Protein AF-A0A933Y8A9-F1 (afdb_monomer)

Sequence (96 aa):
MAAHLPELDTWYQDKEGQIFKVIAVDEREQVAEIQFFDGSIEEIEFDTWAGMKAEVIDAPEDWSGPFDDLEEEDLDYASEIHSDHGGEWQKDIEDL

Solvent-accessible surface area (backbone atoms only — not comparable to full-atom values): 6549 Å² total; per-residue (Å²): 130,83,78,76,73,90,51,71,78,37,34,32,32,37,86,89,68,52,56,34,31,25,76,41,69,40,80,88,80,40,33,33,33,34,36,34,87,88,72,49,74,49,80,43,42,53,71,55,51,64,70,56,62,54,41,82,45,79,77,56,89,83,70,62,56,104,75,70,90,64,82,90,81,76,88,76,88,83,81,77,97,67,91,85,81,82,83,78,96,74,88,84,95,79,91,134

Foldseek 3Di:
DDLDFQDAQFWWAFPVRFIWHFPDADVVQQWTWIAGPVRDIDIGHRVRSSVRPIDTDDDPPVRPDVPPPPDPPDPPPPDDPDDDDDDDPDDDPDDD

Secondary structure (DSSP, 8-state):
---PPPPTT-EEE-TT--EEEEEEEETTTTEEEEEETTS-EEEEEHHHHHHHTPEEEPPPTTT--TT--S-------SS-----------------

Structure (mmCIF, N/CA/C/O backbone):
data_AF-A0A933Y8A9-F1
#
_entry.id   AF-A0A933Y8A9-F1
#
loop_
_atom_site.group_PDB
_atom_site.id
_atom_site.type_symbol
_atom_site.label_atom_id
_atom_site.label_alt_id
_atom_site.label_comp_id
_atom_site.label_asym_id
_atom_site.label_entity_id
_atom_site.label_seq_id
_atom_site.pdbx_PDB_ins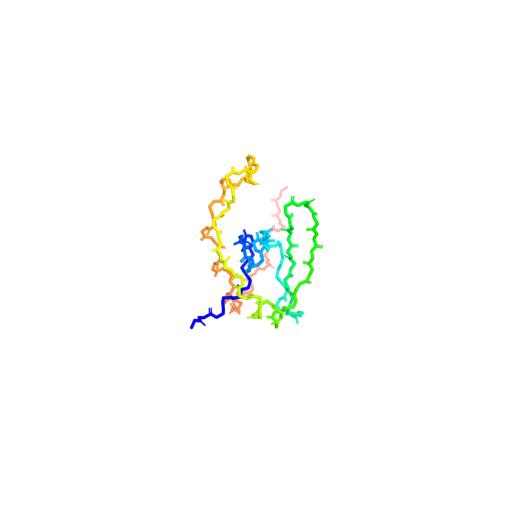_code
_atom_site.Cartn_x
_atom_site.Cartn_y
_atom_site.Cartn_z
_atom_site.occupancy
_atom_site.B_iso_or_equiv
_atom_site.auth_seq_id
_atom_site.auth_comp_id
_atom_site.auth_asym_id
_atom_site.auth_atom_id
_atom_site.pdbx_PDB_model_num
ATOM 1 N N . MET A 1 1 ? -19.368 -6.985 -2.466 1.00 39.44 1 MET A N 1
ATOM 2 C CA . MET A 1 1 ? -18.174 -6.379 -3.080 1.00 39.44 1 MET A CA 1
ATOM 3 C C . MET A 1 1 ? -17.024 -6.911 -2.260 1.00 39.44 1 MET A C 1
ATOM 5 O O . MET A 1 1 ? -17.030 -6.674 -1.058 1.00 39.44 1 MET A O 1
ATOM 9 N N . ALA A 1 2 ? -16.223 -7.806 -2.835 1.00 41.31 2 ALA A N 1
ATOM 10 C CA . ALA A 1 2 ? -15.091 -8.385 -2.125 1.00 41.31 2 ALA A CA 1
ATOM 11 C C . ALA A 1 2 ? -14.105 -7.247 -1.844 1.00 41.31 2 ALA A C 1
ATOM 13 O O . ALA A 1 2 ? -13.796 -6.481 -2.751 1.00 41.31 2 ALA A O 1
ATOM 14 N N . ALA A 1 3 ? -13.705 -7.075 -0.587 1.00 50.28 3 ALA A N 1
ATOM 15 C CA . ALA A 1 3 ? -12.521 -6.286 -0.294 1.00 50.28 3 ALA A CA 1
ATOM 16 C C . ALA A 1 3 ? -11.348 -7.123 -0.807 1.00 50.28 3 ALA A C 1
ATOM 18 O O . ALA A 1 3 ? -11.114 -8.217 -0.292 1.00 50.28 3 ALA A O 1
ATOM 19 N N . HIS A 1 4 ? -10.723 -6.674 -1.890 1.00 64.38 4 HIS A N 1
ATOM 20 C CA . HIS A 1 4 ? -9.515 -7.299 -2.404 1.00 64.38 4 HIS A CA 1
ATOM 21 C C . HIS A 1 4 ? -8.374 -6.922 -1.457 1.00 64.38 4 HIS A C 1
ATOM 23 O O . HIS A 1 4 ? -8.256 -5.760 -1.053 1.00 64.38 4 HIS A O 1
ATOM 29 N N . LEU A 1 5 ? -7.616 -7.925 -1.014 1.00 75.31 5 LEU A N 1
ATOM 30 C CA . LEU A 1 5 ? -6.385 -7.694 -0.262 1.00 75.31 5 LEU A CA 1
ATOM 31 C C . LEU A 1 5 ? -5.399 -6.920 -1.150 1.00 75.31 5 LEU A C 1
ATOM 33 O O . LEU A 1 5 ? -5.515 -7.017 -2.371 1.00 75.31 5 LEU A O 1
ATOM 37 N N . PRO A 1 6 ? -4.469 -6.148 -0.567 1.00 83.38 6 PRO A N 1
ATOM 38 C CA . PRO A 1 6 ? -3.405 -5.532 -1.347 1.00 83.38 6 PRO A CA 1
ATOM 39 C C . PRO A 1 6 ? -2.596 -6.618 -2.059 1.00 83.38 6 PRO A C 1
ATOM 41 O O . PRO A 1 6 ? -2.087 -7.539 -1.421 1.00 83.38 6 PRO A O 1
ATOM 44 N N . GLU A 1 7 ? -2.508 -6.507 -3.379 1.00 82.81 7 GLU A N 1
ATOM 45 C CA . GLU A 1 7 ? -1.714 -7.393 -4.235 1.00 82.81 7 GLU A CA 1
ATOM 46 C C . GLU A 1 7 ? -0.352 -6.754 -4.497 1.00 82.81 7 GLU A C 1
ATOM 48 O O . GLU A 1 7 ? -0.272 -5.564 -4.805 1.00 82.81 7 GLU A O 1
ATOM 53 N N . LEU A 1 8 ? 0.716 -7.537 -4.325 1.00 84.81 8 LEU A N 1
ATOM 54 C CA . LEU A 1 8 ? 2.085 -7.094 -4.568 1.00 84.81 8 LEU A CA 1
ATOM 55 C C . LEU A 1 8 ? 2.268 -6.733 -6.044 1.00 84.81 8 LEU A C 1
ATOM 57 O O . LEU A 1 8 ? 1.756 -7.426 -6.909 1.00 84.81 8 LEU A O 1
ATOM 61 N N . ASP A 1 9 ? 3.027 -5.674 -6.306 1.00 82.12 9 ASP A N 1
ATOM 62 C CA . ASP A 1 9 ? 3.330 -5.156 -7.643 1.00 82.12 9 ASP A CA 1
ATOM 63 C C . ASP A 1 9 ? 2.124 -4.576 -8.411 1.00 82.12 9 ASP A C 1
ATOM 65 O O . ASP A 1 9 ? 2.261 -4.055 -9.513 1.00 82.12 9 ASP A O 1
ATOM 69 N N . THR A 1 10 ? 0.953 -4.509 -7.778 1.00 84.31 10 THR A N 1
ATOM 70 C CA . THR A 1 10 ? -0.264 -3.985 -8.399 1.00 84.31 10 THR A CA 1
ATOM 71 C C . THR A 1 10 ? -0.473 -2.490 -8.122 1.00 84.31 10 THR A C 1
ATOM 73 O O . THR A 1 10 ? -0.143 -1.963 -7.050 1.00 84.31 10 THR A O 1
ATOM 76 N N . TRP A 1 11 ? -1.060 -1.795 -9.100 1.00 87.56 11 TRP A N 1
ATOM 77 C CA . TRP A 1 11 ? -1.419 -0.380 -9.026 1.00 87.56 11 TRP A CA 1
ATOM 78 C C . TRP A 1 11 ? -2.831 -0.157 -8.497 1.00 87.56 11 TRP A C 1
ATOM 80 O O . TRP A 1 11 ? -3.789 -0.817 -8.897 1.00 87.56 11 TRP A O 1
ATOM 90 N N . TYR A 1 12 ? -2.967 0.850 -7.639 1.00 88.50 12 TYR A N 1
ATOM 91 C CA . TYR A 1 12 ? -4.225 1.201 -6.997 1.00 88.50 12 TYR A CA 1
ATOM 92 C C . TYR A 1 12 ? -4.489 2.699 -7.052 1.00 88.50 12 TYR A C 1
ATOM 94 O O . TYR A 1 12 ? -3.570 3.523 -7.013 1.00 88.50 12 TYR A O 1
ATOM 102 N N . GLN A 1 13 ? -5.774 3.043 -7.102 1.00 87.69 13 GLN A N 1
ATOM 103 C CA . GLN A 1 13 ? -6.266 4.408 -7.008 1.00 87.69 13 GLN A CA 1
ATOM 104 C C . GLN A 1 13 ? -7.260 4.546 -5.851 1.00 87.69 13 GLN A C 1
ATOM 106 O O . GLN A 1 13 ? -8.280 3.859 -5.804 1.00 87.69 13 GLN A O 1
ATOM 111 N N . ASP A 1 14 ? -6.985 5.461 -4.923 1.00 87.75 14 ASP A N 1
ATOM 112 C CA . ASP A 1 14 ? -7.935 5.819 -3.863 1.00 87.75 14 ASP A CA 1
ATOM 113 C C . ASP A 1 14 ? -9.039 6.763 -4.389 1.00 87.75 14 ASP A C 1
ATOM 115 O O . ASP A 1 14 ? -8.890 7.421 -5.422 1.00 87.75 14 ASP A O 1
ATOM 119 N N . LYS A 1 15 ? -10.150 6.888 -3.651 1.00 84.00 15 LYS A N 1
ATOM 120 C CA . LYS A 1 15 ? -11.252 7.833 -3.930 1.00 84.00 15 LYS A CA 1
ATOM 121 C C . LYS A 1 15 ? -10.799 9.294 -4.097 1.00 84.00 15 LYS A C 1
ATOM 123 O O . LYS A 1 15 ? -11.515 10.080 -4.717 1.00 84.00 15 LYS A O 1
ATOM 128 N N . GLU A 1 16 ? -9.664 9.682 -3.518 1.00 85.44 16 GLU A N 1
ATOM 129 C CA . GLU A 1 16 ? -9.071 11.021 -3.651 1.00 85.44 16 GLU A CA 1
ATOM 130 C C . GLU A 1 16 ? -8.330 11.207 -4.988 1.00 85.44 16 GLU A C 1
ATOM 132 O O . GLU A 1 16 ? -7.906 1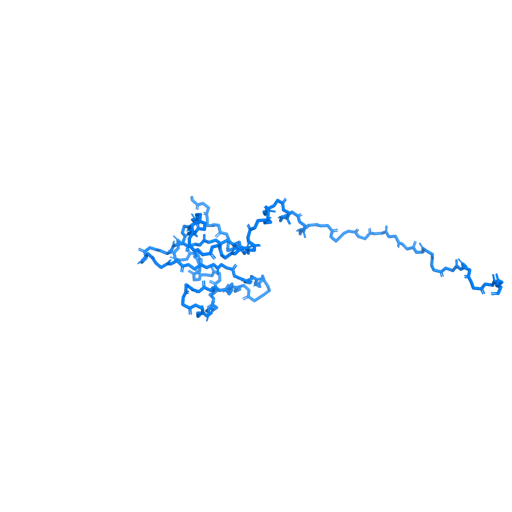2.312 -5.323 1.00 85.44 16 GLU A O 1
ATOM 137 N N . GLY A 1 17 ? -8.219 10.142 -5.787 1.00 84.50 17 GLY A N 1
ATOM 138 C CA . GLY A 1 17 ? -7.538 10.119 -7.077 1.00 84.50 17 GLY A CA 1
ATOM 139 C C . GLY A 1 17 ? -6.029 9.912 -6.968 1.00 84.50 17 GLY A C 1
ATOM 140 O O . GLY A 1 17 ? -5.336 10.023 -7.978 1.00 84.50 17 GLY A O 1
ATOM 141 N N . GLN A 1 18 ? -5.517 9.623 -5.769 1.00 87.31 18 GLN A N 1
ATOM 142 C CA . GLN A 1 18 ? -4.111 9.299 -5.551 1.00 87.31 18 GLN A CA 1
ATOM 143 C C . GLN A 1 18 ? -3.799 7.908 -6.092 1.00 87.31 18 GLN A C 1
ATOM 145 O O . GLN A 1 18 ? -4.513 6.958 -5.783 1.00 87.31 18 GLN A O 1
ATOM 150 N N . ILE A 1 19 ? -2.724 7.819 -6.875 1.00 88.38 19 ILE A N 1
ATOM 151 C CA . ILE A 1 19 ? -2.233 6.580 -7.476 1.00 88.38 19 ILE A CA 1
ATOM 152 C C . ILE A 1 19 ? -0.985 6.126 -6.722 1.00 88.38 19 ILE A C 1
ATOM 154 O O . ILE A 1 19 ? -0.070 6.926 -6.489 1.00 88.38 19 ILE A O 1
ATOM 158 N N . PHE A 1 20 ? -0.951 4.851 -6.362 1.00 89.31 20 PHE A N 1
ATOM 159 C CA . PHE A 1 20 ? 0.167 4.217 -5.674 1.00 89.31 20 PHE A CA 1
ATOM 160 C C . PHE A 1 20 ? 0.298 2.749 -6.090 1.00 89.31 20 PHE A C 1
ATOM 162 O O . PHE A 1 20 ? -0.680 2.117 -6.486 1.00 89.31 20 PHE A O 1
ATOM 169 N N . LYS A 1 21 ? 1.517 2.217 -6.001 1.00 88.75 21 LYS A N 1
ATOM 170 C CA . LYS A 1 21 ? 1.845 0.810 -6.261 1.00 88.75 21 LYS A CA 1
ATOM 171 C C . LYS A 1 21 ? 2.131 0.111 -4.944 1.00 88.75 21 LYS A C 1
ATOM 173 O O . LYS A 1 21 ? 2.867 0.653 -4.125 1.00 88.75 21 LYS A O 1
ATOM 178 N N . VAL A 1 22 ? 1.583 -1.076 -4.733 1.00 90.12 22 VAL A N 1
ATOM 179 C CA . VAL A 1 22 ? 1.957 -1.901 -3.579 1.00 90.12 22 VAL A CA 1
ATOM 180 C C . VAL A 1 22 ? 3.308 -2.546 -3.879 1.00 90.12 22 VAL A C 1
ATOM 182 O O . VAL A 1 22 ? 3.438 -3.299 -4.838 1.00 90.12 22 VAL A O 1
ATOM 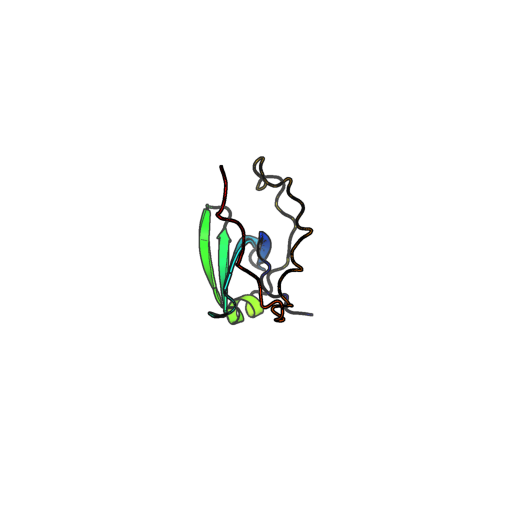185 N N . ILE A 1 23 ? 4.323 -2.243 -3.073 1.00 90.56 23 ILE A N 1
ATOM 186 C CA . ILE A 1 23 ? 5.695 -2.750 -3.256 1.00 90.56 23 ILE A CA 1
ATOM 187 C C . ILE A 1 23 ? 6.090 -3.800 -2.218 1.00 90.56 23 ILE A C 1
ATOM 189 O O . ILE A 1 23 ? 7.061 -4.525 -2.430 1.00 90.56 23 ILE A O 1
ATOM 193 N N . ALA A 1 24 ? 5.339 -3.916 -1.121 1.00 89.50 24 ALA A N 1
ATOM 194 C CA . ALA A 1 24 ? 5.469 -5.014 -0.171 1.00 89.50 24 ALA A CA 1
ATOM 195 C C . ALA A 1 24 ? 4.134 -5.300 0.524 1.00 89.50 24 ALA A C 1
ATOM 197 O O . ALA A 1 24 ? 3.309 -4.408 0.713 1.00 89.50 24 ALA A O 1
ATOM 198 N N . VAL A 1 25 ? 3.937 -6.549 0.940 1.00 89.31 25 VAL A N 1
ATOM 199 C CA . VAL A 1 25 ? 2.798 -6.975 1.759 1.00 89.31 25 VAL A CA 1
ATOM 200 C C . VAL A 1 25 ? 3.333 -7.894 2.848 1.00 89.31 25 VAL A C 1
ATOM 202 O O . VAL A 1 25 ? 3.947 -8.916 2.543 1.00 89.31 25 VAL A O 1
ATOM 205 N N . ASP A 1 26 ? 3.111 -7.539 4.110 1.00 89.25 26 ASP A N 1
ATOM 206 C CA . ASP A 1 26 ? 3.464 -8.367 5.258 1.00 89.25 26 ASP A CA 1
ATOM 207 C C . ASP A 1 26 ? 2.195 -8.893 5.937 1.00 89.25 26 ASP A C 1
ATOM 209 O O . ASP A 1 26 ? 1.494 -8.196 6.671 1.00 89.25 26 ASP A O 1
ATOM 213 N N . GLU A 1 27 ? 1.881 -10.163 5.689 1.00 86.44 27 GLU A N 1
ATOM 214 C CA . GLU A 1 27 ? 0.696 -10.817 6.252 1.00 86.44 27 GLU A CA 1
ATOM 215 C C . GLU A 1 27 ? 0.803 -11.064 7.764 1.00 86.44 27 GLU A C 1
ATOM 217 O O . GLU A 1 27 ? -0.218 -11.255 8.429 1.00 86.44 27 GLU A O 1
ATOM 222 N N . ARG A 1 28 ? 2.023 -11.100 8.325 1.00 88.06 28 ARG A N 1
ATOM 223 C CA . ARG A 1 28 ? 2.222 -11.333 9.766 1.00 88.06 28 ARG A CA 1
ATOM 224 C C . ARG A 1 28 ? 1.915 -10.077 10.553 1.00 88.06 28 ARG A C 1
ATOM 226 O O . ARG A 1 28 ? 1.290 -10.165 11.608 1.00 88.06 28 ARG A O 1
ATOM 233 N N . GLU A 1 29 ? 2.373 -8.944 10.041 1.00 88.69 29 GLU A N 1
ATOM 234 C CA . GLU A 1 29 ? 2.108 -7.625 10.611 1.00 88.69 29 GLU A CA 1
ATOM 235 C C . GLU A 1 29 ? 0.777 -7.042 10.110 1.00 88.69 29 GLU A C 1
ATOM 237 O O . GLU A 1 29 ? 0.253 -6.114 10.715 1.00 88.69 29 GLU A O 1
ATOM 242 N N . GLN A 1 30 ? 0.166 -7.660 9.091 1.00 89.19 30 GLN A N 1
ATOM 243 C CA . GLN A 1 30 ? -1.073 -7.218 8.442 1.00 89.19 30 GLN A CA 1
ATOM 244 C C . GLN A 1 30 ? -0.963 -5.788 7.898 1.00 89.19 30 GLN A C 1
ATOM 246 O O . GLN A 1 30 ? -1.895 -4.987 8.015 1.00 89.19 30 GLN A O 1
ATOM 251 N N . VAL A 1 31 ? 0.187 -5.485 7.297 1.00 92.12 31 VAL A N 1
ATOM 252 C CA . VAL A 1 31 ? 0.515 -4.187 6.700 1.00 92.12 31 VAL A CA 1
ATOM 253 C C . VAL A 1 31 ? 0.940 -4.364 5.248 1.00 92.12 31 VAL A C 1
ATOM 255 O O . VAL A 1 31 ? 1.470 -5.402 4.859 1.00 92.12 31 VAL A O 1
ATOM 258 N N . ALA A 1 32 ? 0.695 -3.352 4.428 1.00 91.25 32 ALA A N 1
ATOM 259 C CA . ALA A 1 32 ? 1.189 -3.256 3.065 1.00 91.25 32 ALA A CA 1
ATOM 260 C C . ALA A 1 32 ? 1.989 -1.965 2.903 1.00 91.25 32 ALA A C 1
ATOM 262 O O . ALA A 1 32 ? 1.587 -0.909 3.387 1.00 91.25 32 ALA A O 1
ATOM 263 N N . GLU A 1 33 ? 3.113 -2.051 2.207 1.00 93.56 33 GLU A N 1
ATOM 264 C CA . GLU A 1 33 ? 3.943 -0.910 1.856 1.00 93.56 33 GLU A CA 1
ATOM 265 C C . GLU A 1 33 ? 3.577 -0.442 0.445 1.00 93.56 33 GLU A C 1
ATOM 267 O O . GLU A 1 33 ? 3.620 -1.213 -0.520 1.00 93.56 33 GLU A O 1
ATOM 272 N N . ILE A 1 34 ? 3.204 0.829 0.330 1.00 91.62 34 ILE A N 1
ATOM 273 C CA . ILE A 1 34 ? 2.810 1.474 -0.915 1.00 91.62 34 ILE A CA 1
ATOM 274 C C . ILE A 1 34 ? 3.821 2.542 -1.331 1.00 91.62 34 ILE A C 1
ATOM 276 O O . ILE A 1 34 ? 4.364 3.287 -0.519 1.00 91.62 34 ILE A O 1
ATOM 280 N N . GLN A 1 35 ? 4.046 2.646 -2.633 1.00 91.44 35 GLN A N 1
ATOM 281 C CA . GLN A 1 35 ? 4.917 3.612 -3.282 1.00 91.44 35 GLN A CA 1
ATOM 282 C C . GLN A 1 35 ? 4.066 4.585 -4.102 1.00 91.44 35 GLN A C 1
ATOM 284 O O . GLN A 1 35 ? 3.353 4.191 -5.025 1.00 91.44 35 GLN A O 1
ATOM 289 N N . PHE A 1 36 ? 4.165 5.876 -3.799 1.00 89.69 36 PHE A N 1
ATOM 290 C CA . PHE A 1 36 ? 3.534 6.939 -4.582 1.00 89.69 36 PHE A CA 1
ATOM 291 C C . PHE A 1 36 ? 4.373 7.329 -5.807 1.00 89.69 36 PHE A C 1
ATOM 293 O O . PHE A 1 3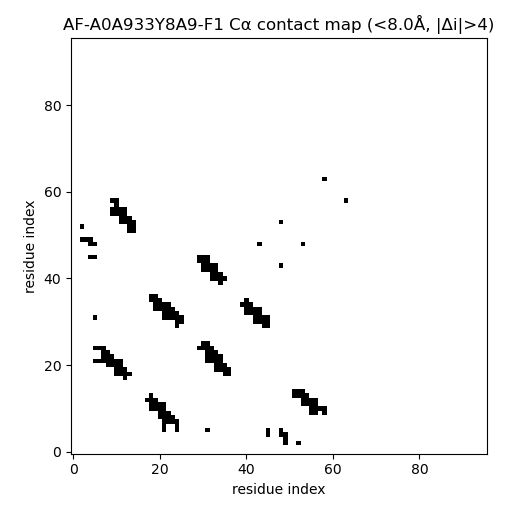6 ? 5.583 7.107 -5.845 1.00 89.69 36 PHE A O 1
ATOM 300 N N . PHE A 1 37 ? 3.748 8.028 -6.765 1.00 79.56 37 PHE A N 1
ATOM 301 C CA . PHE A 1 37 ? 4.412 8.568 -7.966 1.00 79.56 37 PHE A CA 1
ATOM 302 C C . PHE A 1 37 ? 5.676 9.394 -7.661 1.00 79.56 37 PHE A C 1
ATOM 304 O O . PHE A 1 37 ? 6.639 9.368 -8.418 1.00 79.56 37 PHE A O 1
ATOM 311 N N . ASP A 1 38 ? 5.679 10.124 -6.545 1.00 82.88 38 ASP A N 1
ATOM 312 C CA . ASP A 1 38 ? 6.797 10.971 -6.101 1.00 82.88 38 ASP A CA 1
ATOM 313 C C . ASP A 1 38 ? 8.020 10.167 -5.598 1.00 82.88 38 ASP A C 1
ATOM 315 O O . ASP A 1 38 ? 9.062 10.739 -5.293 1.00 82.88 38 ASP A O 1
ATOM 319 N N . GLY A 1 39 ? 7.918 8.836 -5.505 1.00 85.31 39 GLY A N 1
ATOM 320 C CA . GLY A 1 39 ? 8.946 7.978 -4.906 1.00 85.31 39 GLY A CA 1
ATOM 321 C C . GLY A 1 39 ? 8.883 7.930 -3.375 1.00 85.31 39 GLY A C 1
ATOM 322 O O . GLY A 1 39 ? 9.739 7.321 -2.732 1.00 85.31 39 GLY A O 1
ATOM 323 N N . SER A 1 40 ? 7.851 8.532 -2.782 1.00 91.38 40 SER A N 1
ATOM 324 C CA . SER A 1 40 ? 7.540 8.409 -1.359 1.00 91.38 40 SER A CA 1
ATOM 325 C C . SER A 1 40 ? 6.945 7.032 -1.052 1.00 91.38 40 SER A C 1
ATOM 327 O O . SER A 1 40 ? 6.119 6.534 -1.821 1.00 91.38 40 SER A O 1
ATOM 329 N N . ILE A 1 41 ? 7.374 6.428 0.056 1.00 93.56 41 ILE A N 1
ATOM 330 C CA . ILE A 1 41 ? 6.919 5.118 0.535 1.00 93.56 41 ILE A CA 1
ATOM 331 C C . ILE A 1 41 ? 6.106 5.315 1.817 1.00 93.56 41 ILE A C 1
ATOM 333 O O . ILE A 1 41 ? 6.511 6.096 2.682 1.00 93.56 41 ILE A O 1
ATOM 337 N N . GLU A 1 42 ? 4.983 4.615 1.937 1.00 92.94 42 GLU A N 1
ATOM 338 C CA . GLU A 1 42 ? 4.105 4.641 3.107 1.00 92.94 42 GLU A CA 1
ATOM 339 C C . GLU A 1 42 ? 3.621 3.233 3.465 1.00 92.94 42 GLU A C 1
ATOM 341 O O . GLU A 1 42 ? 3.368 2.412 2.591 1.00 92.94 42 GLU A O 1
ATOM 346 N N . GLU A 1 43 ? 3.482 2.962 4.759 1.00 94.31 43 GLU A N 1
ATOM 347 C CA . GLU A 1 43 ? 2.951 1.703 5.282 1.00 94.31 43 GLU A CA 1
ATOM 348 C C . GLU A 1 43 ? 1.479 1.877 5.671 1.00 94.31 43 GLU A C 1
ATOM 350 O O . GLU A 1 43 ? 1.113 2.835 6.357 1.00 94.31 43 GLU A O 1
ATOM 355 N N . ILE A 1 44 ? 0.633 0.941 5.242 1.00 91.06 44 ILE A N 1
ATOM 356 C CA . ILE A 1 44 ? -0.811 0.952 5.464 1.00 91.06 44 ILE A CA 1
ATOM 357 C C . ILE A 1 44 ? -1.261 -0.388 6.047 1.00 91.06 44 ILE A C 1
ATOM 359 O O . ILE A 1 44 ? -1.050 -1.447 5.465 1.00 91.06 44 ILE A O 1
ATOM 363 N N . GLU A 1 45 ? -1.958 -0.342 7.180 1.00 92.25 45 GLU A N 1
ATOM 364 C CA . GLU A 1 45 ? -2.585 -1.518 7.792 1.00 92.25 45 GLU A CA 1
ATOM 365 C C . GLU A 1 45 ? -3.753 -2.053 6.944 1.00 92.25 45 GLU A C 1
ATOM 367 O O . GLU A 1 45 ? -4.506 -1.290 6.335 1.00 92.25 45 GLU A O 1
ATOM 372 N N . PHE A 1 46 ? -3.993 -3.365 6.976 1.00 87.56 46 PHE A N 1
ATOM 373 C CA . PHE A 1 46 ? -5.082 -4.005 6.222 1.00 87.56 46 PHE A CA 1
ATOM 374 C C . PHE A 1 46 ? -6.477 -3.491 6.615 1.00 87.56 46 PHE A C 1
ATOM 376 O O . PHE A 1 46 ? -7.380 -3.445 5.776 1.00 87.56 46 PHE A O 1
ATOM 383 N N . ASP A 1 47 ? -6.668 -3.086 7.875 1.00 87.62 47 ASP A N 1
ATOM 384 C CA . ASP A 1 47 ? -7.912 -2.445 8.326 1.00 87.62 47 ASP A CA 1
ATOM 385 C C . ASP A 1 47 ? -8.136 -1.105 7.605 1.00 87.62 47 ASP A C 1
ATOM 387 O O . ASP A 1 47 ? -9.213 -0.851 7.056 1.00 87.62 47 ASP A O 1
ATOM 391 N N . THR A 1 48 ? -7.076 -0.294 7.508 1.00 88.75 48 THR A N 1
ATOM 392 C CA . THR A 1 48 ? -7.082 0.976 6.775 1.00 88.75 48 THR A CA 1
ATOM 393 C C . THR A 1 48 ? -7.321 0.740 5.286 1.00 88.75 48 THR A C 1
ATOM 395 O O . THR A 1 48 ? -8.201 1.377 4.702 1.00 88.75 48 THR A O 1
ATOM 398 N N . TRP A 1 49 ? -6.627 -0.232 4.690 1.00 87.12 49 TRP A N 1
ATOM 399 C CA . TRP A 1 49 ? -6.800 -0.636 3.293 1.00 87.12 49 TRP A CA 1
ATOM 400 C C . TRP A 1 49 ? -8.263 -0.962 2.955 1.00 87.12 49 TRP A C 1
ATOM 402 O O . TRP A 1 49 ? -8.836 -0.429 1.999 1.00 87.12 49 TRP A O 1
ATOM 412 N N . ALA A 1 50 ? -8.918 -1.776 3.789 1.00 84.44 50 ALA A N 1
ATOM 413 C CA . ALA A 1 50 ? -10.324 -2.137 3.610 1.00 84.44 50 ALA A CA 1
ATOM 414 C C . ALA A 1 50 ? -11.269 -0.919 3.682 1.00 84.44 50 ALA A C 1
ATOM 416 O O . ALA A 1 50 ? -12.336 -0.912 3.055 1.00 84.44 50 ALA A O 1
ATOM 417 N N . GLY A 1 51 ? -10.887 0.119 4.432 1.00 83.69 51 GLY A N 1
ATOM 418 C CA . GLY A 1 51 ? -11.616 1.382 4.551 1.00 83.69 51 GLY A CA 1
ATOM 419 C C . GLY A 1 51 ? -11.401 2.356 3.388 1.00 83.69 51 GLY A C 1
ATOM 420 O O . GLY A 1 51 ? -12.324 3.114 3.065 1.00 83.69 51 GLY A O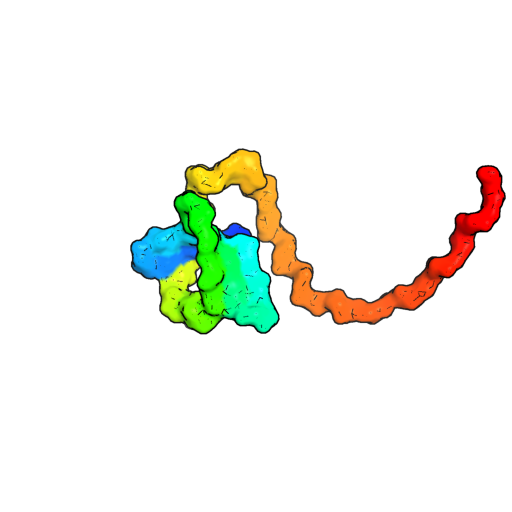 1
ATOM 421 N N . MET A 1 52 ? -10.228 2.326 2.748 1.00 83.25 52 MET A N 1
ATOM 422 C CA . MET A 1 52 ? -9.881 3.196 1.612 1.00 83.25 52 MET A CA 1
ATOM 423 C C . MET A 1 52 ? -10.762 2.916 0.397 1.00 83.25 52 MET A C 1
ATOM 425 O O . MET A 1 52 ? -11.198 3.847 -0.278 1.00 83.25 52 MET A O 1
ATOM 429 N N . LYS A 1 53 ? -11.125 1.641 0.186 1.00 81.00 53 LYS A N 1
ATOM 430 C CA . LYS A 1 53 ? -11.815 1.179 -1.032 1.00 81.00 53 LYS A CA 1
ATOM 431 C C . LYS A 1 53 ? -11.035 1.568 -2.288 1.00 81.00 53 LYS A C 1
ATOM 433 O O . LYS A 1 53 ? -11.632 2.027 -3.260 1.00 81.00 53 LYS A O 1
ATOM 438 N N . ALA A 1 54 ? -9.716 1.410 -2.227 1.00 83.56 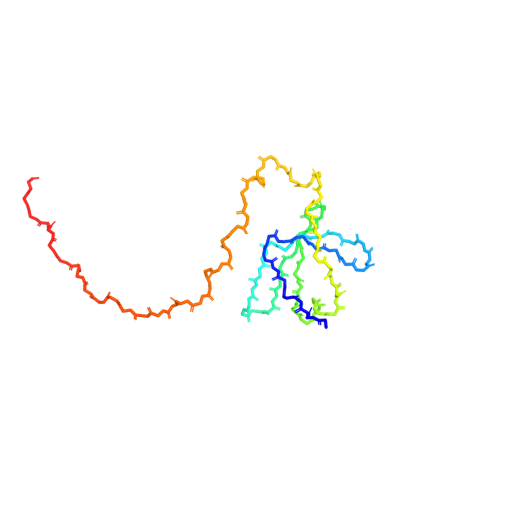54 ALA A N 1
ATOM 439 C CA . ALA A 1 54 ? -8.863 1.618 -3.377 1.00 83.56 54 ALA A CA 1
ATOM 440 C C . ALA A 1 54 ? -9.274 0.654 -4.500 1.00 83.56 54 ALA A C 1
ATOM 442 O O . ALA A 1 54 ? -9.569 -0.519 -4.251 1.00 83.56 54 ALA A O 1
ATOM 443 N N . GLU A 1 55 ? -9.346 1.171 -5.719 1.00 83.56 55 GLU A N 1
ATOM 444 C CA . GLU A 1 55 ? -9.664 0.392 -6.910 1.00 83.56 55 GLU A CA 1
ATOM 445 C C . GLU A 1 55 ? -8.362 0.004 -7.608 1.00 83.56 55 GLU A C 1
ATOM 447 O O . GLU A 1 55 ? -7.464 0.836 -7.746 1.00 83.56 55 GLU A O 1
ATOM 452 N N . VAL A 1 56 ? -8.259 -1.257 -8.034 1.00 84.50 56 VAL A N 1
ATOM 453 C CA . VAL A 1 56 ? -7.153 -1.713 -8.884 1.00 84.50 56 VAL A CA 1
ATOM 454 C C . VAL A 1 56 ? -7.243 -0.968 -10.211 1.00 84.50 56 VAL A C 1
ATOM 456 O O . VAL A 1 56 ? -8.314 -0.921 -10.826 1.00 84.50 56 VAL A O 1
ATOM 459 N N . ILE A 1 57 ? -6.130 -0.395 -10.648 1.00 82.62 57 ILE A N 1
ATOM 460 C CA . ILE A 1 57 ? -6.016 0.264 -11.947 1.00 82.62 57 ILE A CA 1
ATOM 461 C C . ILE A 1 57 ? -4.878 -0.359 -12.749 1.00 82.62 57 ILE A C 1
ATOM 463 O O . ILE A 1 57 ? -3.970 -0.966 -12.192 1.00 82.62 57 ILE A O 1
ATOM 467 N N . ASP A 1 58 ? -4.925 -0.177 -14.064 1.00 75.69 58 ASP A N 1
ATOM 468 C CA . ASP A 1 58 ? -3.786 -0.482 -14.925 1.00 75.69 58 ASP A CA 1
ATOM 469 C C . ASP A 1 58 ? -2.629 0.489 -14.639 1.00 75.69 58 ASP A C 1
ATOM 471 O O . ASP A 1 58 ? -2.858 1.647 -14.257 1.00 75.69 58 ASP A O 1
ATOM 475 N N . ALA A 1 59 ? -1.392 0.028 -14.841 1.00 67.56 59 ALA A N 1
ATOM 476 C CA . ALA A 1 59 ? -0.220 0.878 -14.689 1.00 67.56 59 ALA A CA 1
ATOM 477 C C . ALA A 1 59 ? -0.345 2.107 -15.614 1.00 67.56 59 ALA A C 1
ATOM 479 O O . ALA A 1 59 ? -0.715 1.971 -16.785 1.00 67.56 59 ALA A O 1
ATOM 480 N N . PRO A 1 60 ? -0.034 3.329 -15.143 1.00 67.81 60 PRO A N 1
ATOM 481 C CA . PRO A 1 60 ? 0.005 4.480 -16.034 1.00 67.81 60 PRO A CA 1
ATOM 482 C C . PRO A 1 60 ? 1.055 4.247 -17.132 1.00 67.81 60 PRO A C 1
ATOM 484 O O . PRO A 1 60 ? 2.179 3.857 -16.819 1.00 67.81 60 PRO A O 1
ATOM 487 N N . GLU A 1 61 ? 0.737 4.573 -18.392 1.00 59.97 61 GLU A N 1
ATOM 488 C CA . GLU A 1 61 ? 1.648 4.418 -19.550 1.00 59.97 61 GLU A CA 1
ATOM 489 C C . GLU A 1 61 ? 3.023 5.108 -19.374 1.00 59.97 61 GLU A C 1
ATOM 491 O O . GLU A 1 61 ? 3.966 4.806 -20.097 1.00 59.97 61 GLU A O 1
ATOM 496 N N . ASP A 1 62 ? 3.148 6.032 -18.418 1.00 57.44 62 ASP A N 1
ATOM 497 C CA . ASP A 1 62 ? 4.369 6.797 -18.129 1.00 57.44 62 ASP A CA 1
ATOM 498 C C . ASP A 1 62 ? 5.168 6.248 -16.923 1.00 57.44 62 ASP A C 1
ATOM 500 O O . ASP A 1 62 ? 6.278 6.705 -16.660 1.00 57.44 62 ASP A O 1
ATOM 504 N N . TRP A 1 63 ? 4.625 5.277 -16.172 1.00 60.84 63 TRP A N 1
ATOM 505 C CA . TRP A 1 63 ? 5.261 4.731 -14.957 1.00 60.84 63 TRP A CA 1
ATOM 506 C C . TRP A 1 63 ? 6.069 3.458 -15.198 1.00 60.84 63 TRP A C 1
ATOM 508 O O . TRP A 1 63 ? 6.998 3.158 -14.446 1.00 60.84 63 TRP A O 1
ATOM 518 N N . SER A 1 64 ? 5.750 2.744 -16.277 1.00 54.66 64 SER A N 1
ATOM 519 C CA . SER A 1 64 ? 6.565 1.653 -16.792 1.00 54.66 64 SER A CA 1
ATOM 520 C C . SER A 1 64 ? 7.802 2.252 -17.467 1.00 54.66 64 SER A C 1
ATOM 522 O O . SER A 1 64 ? 7.867 2.488 -18.675 1.00 54.66 64 SER A O 1
ATOM 524 N N . GLY A 1 65 ? 8.82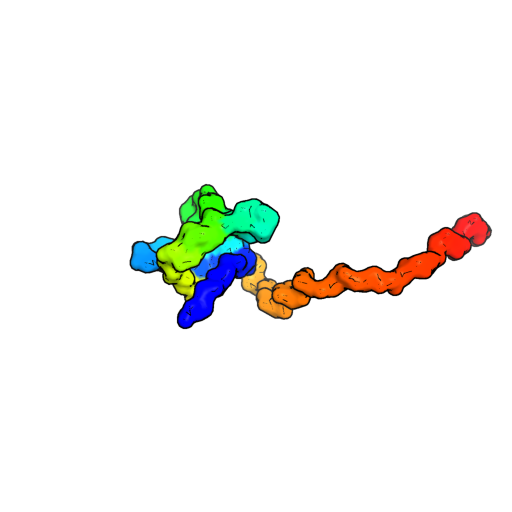3 2.556 -16.662 1.00 53.91 65 GLY A N 1
ATOM 525 C CA . GLY A 1 65 ? 10.183 2.626 -17.188 1.00 53.91 65 GLY A CA 1
ATOM 526 C C . GLY A 1 65 ? 10.513 1.331 -17.958 1.00 53.91 65 GLY A C 1
ATOM 527 O O . GLY A 1 65 ? 9.798 0.345 -17.830 1.00 53.91 65 GLY A O 1
ATOM 528 N N . PRO A 1 66 ? 11.603 1.277 -18.739 1.00 52.41 66 PRO A N 1
ATOM 529 C CA . PRO A 1 66 ? 11.883 0.214 -19.723 1.00 52.41 66 PRO A CA 1
ATOM 530 C C . PRO A 1 66 ? 12.096 -1.224 -19.176 1.00 52.41 66 PRO A C 1
ATOM 532 O O . PRO A 1 66 ? 12.721 -2.035 -19.855 1.00 52.41 66 PRO A O 1
ATOM 535 N N . PHE A 1 67 ? 11.638 -1.547 -17.965 1.00 50.50 67 PHE A N 1
ATOM 536 C CA . PHE A 1 67 ? 11.857 -2.807 -17.256 1.00 50.50 67 PHE A CA 1
ATOM 537 C C . PHE A 1 67 ? 10.584 -3.607 -16.915 1.00 50.50 67 PHE A C 1
ATOM 539 O O . PHE A 1 67 ? 10.736 -4.710 -16.404 1.00 50.50 67 PHE A O 1
ATOM 546 N N . ASP A 1 68 ? 9.375 -3.127 -17.220 1.00 49.53 68 ASP A N 1
ATOM 547 C CA . ASP A 1 68 ? 8.109 -3.786 -16.821 1.00 49.53 68 ASP A CA 1
ATOM 548 C C . ASP A 1 68 ? 7.536 -4.755 -17.888 1.00 49.53 68 ASP A C 1
ATOM 550 O O . ASP A 1 68 ? 6.344 -5.019 -17.933 1.00 49.53 68 ASP A O 1
ATOM 554 N N . ASP A 1 69 ? 8.372 -5.291 -18.785 1.00 44.91 69 ASP A N 1
ATOM 555 C CA . ASP A 1 69 ? 7.971 -6.320 -19.771 1.00 44.91 69 ASP A CA 1
ATOM 556 C C . ASP A 1 69 ? 8.141 -7.736 -19.175 1.00 44.91 69 ASP A C 1
ATOM 558 O O . ASP A 1 69 ? 8.718 -8.630 -19.793 1.00 44.91 69 ASP A O 1
ATOM 562 N N . LEU A 1 70 ? 7.739 -7.928 -17.915 1.00 45.09 70 LEU A N 1
ATOM 563 C CA . LEU A 1 70 ? 7.717 -9.237 -17.262 1.00 45.09 70 LEU A CA 1
ATOM 564 C C . LEU A 1 70 ? 6.305 -9.489 -16.741 1.00 45.09 70 LEU A C 1
ATOM 566 O O . LEU A 1 70 ? 5.941 -9.060 -15.655 1.00 45.09 70 LEU A O 1
ATOM 570 N N . GLU A 1 71 ? 5.529 -10.162 -17.585 1.00 41.94 71 GLU A N 1
ATOM 571 C CA . GLU A 1 71 ? 4.156 -10.607 -17.363 1.00 41.94 71 GLU A CA 1
ATOM 572 C C . GLU A 1 71 ? 3.986 -11.258 -15.971 1.00 41.94 71 GLU A C 1
ATOM 574 O O . GLU A 1 71 ? 4.643 -12.249 -15.644 1.00 41.94 71 GLU A O 1
ATOM 579 N N . GLU A 1 72 ? 3.090 -10.691 -15.155 1.00 48.75 72 GLU A N 1
ATOM 580 C CA . GLU A 1 72 ? 2.664 -11.164 -13.829 1.00 48.75 72 GLU A CA 1
ATOM 581 C C . GLU A 1 72 ? 1.810 -12.452 -13.920 1.00 48.75 72 GLU A C 1
ATOM 583 O O . GLU A 1 72 ? 0.662 -12.501 -13.479 1.00 48.75 72 GLU A O 1
ATOM 588 N N . GLU A 1 73 ? 2.343 -13.519 -14.520 1.00 45.38 73 GLU A N 1
ATOM 589 C CA . GLU A 1 73 ? 1.648 -14.814 -14.623 1.00 45.38 73 GLU A CA 1
ATOM 590 C C . GLU A 1 73 ? 1.913 -15.771 -13.437 1.00 45.38 73 GLU A C 1
ATOM 592 O O . GLU A 1 73 ? 1.371 -16.872 -13.439 1.00 45.38 73 GLU A O 1
ATOM 597 N N . ASP A 1 74 ? 2.708 -15.400 -12.421 1.00 45.50 74 ASP A N 1
ATOM 598 C CA . ASP A 1 74 ? 3.252 -16.358 -11.427 1.00 45.50 74 ASP A CA 1
ATOM 599 C C . ASP A 1 74 ? 3.020 -15.944 -9.953 1.00 45.50 74 ASP A C 1
ATOM 601 O O . ASP A 1 74 ? 3.930 -15.947 -9.125 1.00 45.50 74 ASP A O 1
ATOM 605 N N . LEU A 1 75 ? 1.787 -15.570 -9.588 1.00 45.06 75 LEU A N 1
ATOM 606 C CA . LEU A 1 75 ? 1.383 -15.404 -8.178 1.00 45.06 75 LEU A CA 1
ATOM 607 C C . LEU A 1 75 ? 0.456 -16.530 -7.687 1.00 45.06 75 LEU A C 1
ATOM 609 O O . LEU A 1 75 ? -0.524 -16.287 -6.983 1.00 45.06 75 LEU A O 1
ATOM 613 N N . ASP A 1 76 ? 0.782 -17.786 -8.004 1.00 45.00 76 ASP A N 1
ATOM 614 C CA . ASP A 1 76 ? 0.158 -18.971 -7.390 1.00 45.00 76 ASP A CA 1
ATOM 615 C C . ASP A 1 76 ? 1.075 -19.782 -6.453 1.00 45.00 76 ASP A C 1
ATOM 617 O O . ASP A 1 76 ? 0.645 -20.798 -5.899 1.00 45.00 76 ASP A O 1
ATOM 621 N N . TYR A 1 77 ? 2.292 -19.322 -6.135 1.00 39.69 77 TYR A N 1
ATOM 622 C CA . TYR A 1 77 ? 3.184 -20.068 -5.232 1.00 39.69 77 TYR A CA 1
ATOM 623 C C . TYR A 1 77 ? 3.080 -19.679 -3.746 1.00 39.69 77 TYR A C 1
ATOM 625 O O . TYR A 1 77 ? 4.066 -19.348 -3.087 1.00 39.69 77 TYR A O 1
ATOM 633 N N . ALA A 1 78 ? 1.882 -19.776 -3.170 1.00 48.00 78 ALA A N 1
ATOM 634 C CA . ALA A 1 78 ? 1.711 -19.741 -1.716 1.00 48.00 78 ALA A CA 1
ATOM 635 C C . ALA A 1 78 ? 0.646 -20.733 -1.226 1.00 48.00 78 ALA A C 1
ATOM 637 O O . ALA A 1 78 ? -0.318 -20.333 -0.576 1.00 48.00 78 ALA A O 1
ATOM 638 N N . SER A 1 79 ? 0.794 -22.044 -1.487 1.00 47.94 79 SER A N 1
ATOM 639 C CA . SER A 1 79 ? -0.007 -23.007 -0.702 1.00 47.94 79 SER A CA 1
ATOM 640 C C . SER A 1 79 ? 0.504 -24.423 -0.421 1.00 47.94 79 SER A C 1
ATOM 642 O O . SER A 1 79 ? -0.204 -25.114 0.302 1.0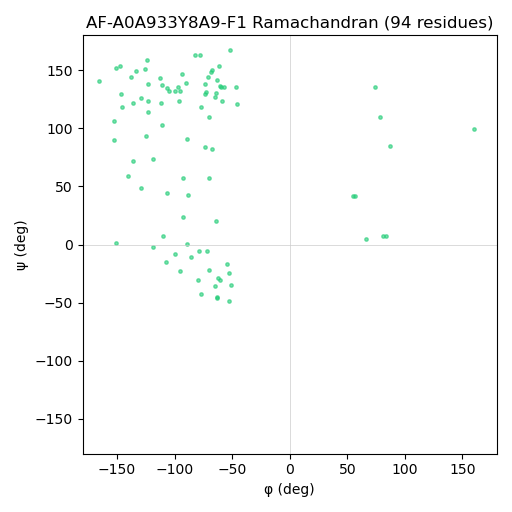0 47.94 79 SER A O 1
ATOM 644 N N . GLU A 1 80 ? 1.695 -24.890 -0.821 1.00 42.47 80 GLU A N 1
ATOM 645 C CA . GLU A 1 80 ? 2.105 -26.262 -0.433 1.00 42.47 80 GLU A CA 1
ATOM 646 C C . GLU A 1 80 ? 3.554 -26.383 0.051 1.00 42.47 80 GLU A C 1
ATOM 648 O O . GLU A 1 80 ? 4.413 -27.037 -0.535 1.00 42.47 80 GLU A O 1
ATOM 653 N N . ILE A 1 81 ? 3.791 -25.849 1.251 1.00 50.56 81 ILE A N 1
ATOM 654 C CA . ILE A 1 81 ? 4.683 -26.507 2.215 1.00 50.56 81 ILE A CA 1
ATOM 655 C C . ILE A 1 81 ? 4.000 -27.811 2.653 1.00 50.56 81 ILE A C 1
ATOM 657 O O . ILE A 1 81 ? 3.345 -27.870 3.692 1.00 50.56 81 ILE A O 1
ATOM 661 N N . HIS A 1 82 ? 4.134 -28.869 1.853 1.00 45.34 82 HIS A N 1
ATOM 662 C CA . HIS A 1 82 ? 3.860 -30.227 2.309 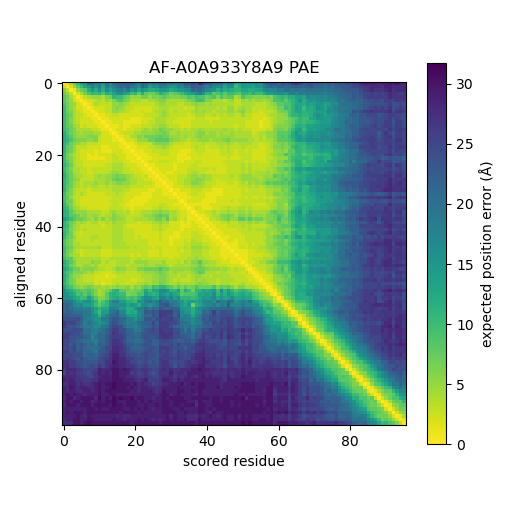1.00 45.34 82 HIS A CA 1
ATOM 663 C C . HIS A 1 82 ? 5.088 -31.112 2.106 1.00 45.34 82 HIS A C 1
ATOM 665 O O . HIS A 1 82 ? 5.585 -31.354 1.011 1.00 45.34 82 HIS A O 1
ATOM 671 N N . SER A 1 83 ? 5.601 -31.522 3.256 1.00 51.41 83 SER A N 1
ATOM 672 C CA . SER A 1 83 ? 6.707 -32.426 3.505 1.00 51.41 83 SER A CA 1
ATOM 673 C C . SER A 1 83 ? 6.645 -33.708 2.673 1.00 51.41 83 SER A C 1
ATOM 675 O O . SER A 1 83 ? 5.602 -34.352 2.648 1.00 51.41 83 SER A O 1
ATOM 677 N N . ASP A 1 84 ? 7.780 -34.112 2.097 1.00 50.53 84 ASP A N 1
ATOM 678 C CA . ASP A 1 84 ? 8.410 -35.436 2.269 1.00 50.53 84 ASP A CA 1
ATOM 679 C C . ASP A 1 84 ? 9.386 -35.714 1.113 1.00 50.53 84 ASP A C 1
ATOM 681 O O . ASP A 1 84 ? 8.993 -36.128 0.025 1.00 50.53 84 ASP A O 1
ATOM 685 N N . HIS A 1 85 ? 10.679 -35.498 1.350 1.00 48.06 85 HIS A N 1
ATOM 686 C CA . HIS A 1 85 ? 11.709 -36.373 0.790 1.00 48.06 85 HIS A CA 1
ATOM 687 C C . HIS A 1 85 ? 12.923 -36.340 1.713 1.00 48.06 85 HIS A C 1
ATOM 689 O O . HIS A 1 85 ? 13.805 -35.484 1.625 1.00 48.06 85 HIS A O 1
ATOM 695 N N . GLY A 1 86 ? 12.911 -37.256 2.679 1.00 44.03 86 GLY A N 1
ATOM 696 C CA . GLY A 1 86 ? 14.106 -37.630 3.416 1.00 44.03 86 GLY A CA 1
ATOM 697 C C . GLY A 1 86 ? 15.069 -38.427 2.533 1.00 44.03 86 GLY A C 1
ATOM 698 O O . GLY A 1 86 ? 14.631 -39.257 1.746 1.00 44.03 86 GLY A O 1
ATOM 699 N N . GLY A 1 87 ? 16.374 -38.210 2.741 1.00 42.81 87 GLY A N 1
ATOM 700 C CA . GLY A 1 87 ? 17.467 -39.013 2.171 1.00 42.81 87 GLY A CA 1
ATOM 701 C C . GLY A 1 87 ? 17.696 -38.752 0.673 1.00 42.81 87 GLY A C 1
ATOM 702 O O . GLY A 1 87 ? 16.760 -38.654 -0.095 1.00 42.81 87 GLY A O 1
ATOM 703 N N . GLU A 1 88 ? 18.904 -38.596 0.142 1.00 48.44 88 GLU A N 1
ATOM 704 C CA . GLU A 1 88 ? 20.162 -39.222 0.522 1.00 48.44 88 GLU A CA 1
ATOM 705 C C . GLU A 1 88 ? 21.330 -38.296 0.148 1.00 48.44 88 GLU A C 1
ATOM 707 O O . GLU A 1 88 ? 21.694 -38.159 -1.016 1.00 48.44 88 GLU A O 1
ATOM 712 N N . TRP A 1 89 ? 21.951 -37.662 1.144 1.00 61.34 89 TRP A N 1
ATOM 713 C CA . TRP A 1 89 ? 23.311 -37.151 0.991 1.00 61.34 89 TRP A CA 1
ATOM 714 C C . TRP A 1 89 ? 24.265 -38.263 1.406 1.00 61.34 89 TRP A C 1
ATOM 716 O O . TRP A 1 89 ? 24.597 -38.382 2.586 1.00 61.34 89 TRP A O 1
ATOM 726 N N . GLN A 1 90 ? 24.679 -39.097 0.453 1.00 53.44 90 GLN A N 1
ATOM 727 C CA . GLN A 1 90 ? 25.927 -39.850 0.541 1.00 53.44 90 GLN A CA 1
ATOM 728 C C . GLN A 1 90 ? 26.313 -40.445 -0.815 1.00 53.44 90 GLN A C 1
ATOM 730 O O . GLN A 1 90 ? 25.464 -41.005 -1.497 1.00 53.44 90 GLN A O 1
ATOM 735 N N . LYS A 1 91 ? 27.629 -40.399 -1.080 1.00 48.66 91 LYS A N 1
ATOM 736 C CA . LYS A 1 91 ? 28.383 -40.965 -2.217 1.00 48.66 91 LYS A CA 1
ATOM 737 C C . LYS A 1 91 ? 28.279 -40.137 -3.507 1.00 48.66 91 LYS A C 1
ATOM 739 O O . LYS A 1 91 ? 27.203 -39.973 -4.050 1.00 48.66 91 LYS A O 1
ATOM 744 N N . ASP A 1 92 ? 29.329 -39.459 -3.972 1.00 49.88 92 ASP A N 1
ATOM 745 C CA . ASP A 1 92 ? 30.715 -39.916 -4.120 1.00 49.88 92 ASP A CA 1
ATOM 746 C C . ASP A 1 92 ? 31.720 -38.771 -3.863 1.00 49.88 92 ASP A C 1
ATOM 748 O O . ASP A 1 92 ? 31.765 -37.786 -4.598 1.00 49.88 92 ASP A O 1
ATOM 752 N N . ILE A 1 93 ? 32.568 -38.915 -2.840 1.00 58.88 93 ILE A N 1
ATOM 753 C CA . ILE A 1 93 ? 33.911 -38.312 -2.831 1.00 58.88 93 ILE A CA 1
ATOM 754 C C . ILE A 1 93 ? 34.885 -39.480 -2.745 1.00 58.88 93 ILE A C 1
ATOM 756 O O . ILE A 1 93 ? 35.431 -39.725 -1.677 1.00 58.88 93 ILE A O 1
ATOM 760 N N . GLU A 1 94 ? 35.063 -40.224 -3.836 1.00 50.34 94 GLU A N 1
ATOM 761 C CA . GLU A 1 94 ? 36.252 -41.051 -4.061 1.00 50.34 94 GLU A CA 1
ATOM 762 C C . GLU A 1 94 ? 36.571 -41.087 -5.571 1.00 50.34 94 GLU A C 1
ATOM 764 O O . GLU A 1 94 ? 35.704 -41.396 -6.381 1.00 50.34 94 GLU A O 1
ATOM 769 N N . ASP A 1 95 ? 37.840 -40.795 -5.890 1.00 52.16 95 ASP A N 1
ATOM 770 C CA . ASP A 1 95 ? 38.575 -41.088 -7.139 1.00 52.16 95 ASP A CA 1
ATOM 771 C C . ASP A 1 95 ? 38.504 -40.089 -8.325 1.00 52.16 95 ASP A C 1
ATOM 773 O O . ASP A 1 95 ? 37.718 -40.258 -9.257 1.00 52.16 95 ASP A O 1
ATOM 777 N N . LEU A 1 96 ? 39.370 -39.053 -8.317 1.00 47.53 96 LEU A N 1
ATOM 778 C CA . LEU A 1 96 ? 40.585 -38.959 -9.170 1.00 47.53 96 LEU A CA 1
ATOM 779 C C . LEU A 1 96 ? 41.387 -37.657 -8.966 1.00 47.53 96 LEU A C 1
ATOM 781 O O . LEU A 1 96 ? 40.810 -36.557 -9.115 1.00 47.53 96 LEU A O 1
#

Mean predicted aligned error: 14.42 Å

Nearest PDB structures (foldseek):
  7lky-assembly4_D  TM=5.930E-01  e=4.413E-02  Homo sapiens
  6wat-assembly7_GC  TM=6.980E-01  e=1.253E-01  Homo sapiens
  5zr6-assembly1_B  TM=8.533E-01  e=2.958E-01  Mycobacterium tuberculosis
  5xfp-assembly3_E  TM=5.698E-01  e=9.216E-02  Homo sapiens
  5i0h-assembly1_A  TM=6.475E-01  e=7.896E-01  Homo sapiens

Radius of gyration: 20.19 Å; Cα contacts (8 Å, |Δi|>4): 109; chains: 1; bounding box: 59×52×30 Å

pLDDT: mean 70.96, std 19.05, range [39.44, 94.31]